Protein AF-A0A843U7R7-F1 (afdb_monomer)

Radius of gyration: 22.54 Å; Cα contacts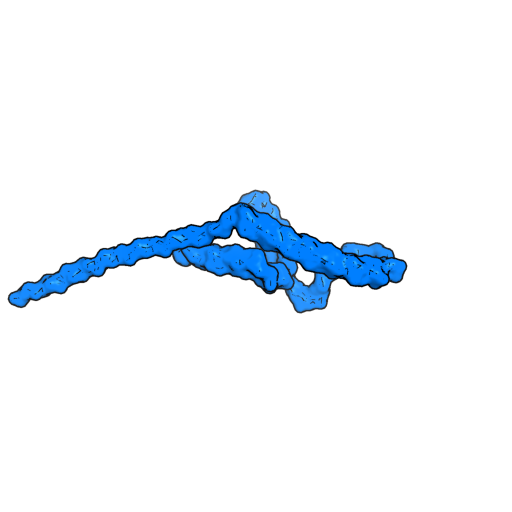 (8 Å, |Δi|>4): 40; chains: 1; bounding box: 76×36×42 Å

Organism: Colocasia esculenta (NCBI:txid4460)

pLDDT: mean 71.45, std 15.43, range [40.44, 92.19]

InterPro domains:
  IPR003676 Small auxin-up RNA [PF02519] (23-96)
  IPR003676 Small auxin-up RNA [PTHR31175] (19-96)

Foldseek 3Di:
DDDDPPDDDDDDQPDQDDDDPVNLVVLVVVVVVVVVVVVVVVVVVCVPDDDDDPPPPPDFAWDWDQDPVRDIDTGTPVCCVRPNNVVVVVSVVSVVD

Sequence (97 aa):
MSCHASLLSPSAPPSPVLISSGRLAQMVRKWQRAVAEKKRIDAALVLDSEVRGAAAPAGKGHFVVYSGDGQHFEVPLSYLESDIFTELLRMSEEVFD

Structure (mmCIF, N/CA/C/O backbone):
data_AF-A0A843U7R7-F1
#
_entry.id   AF-A0A843U7R7-F1
#
loop_
_atom_site.group_PDB
_atom_site.id
_atom_site.type_symbol
_atom_site.label_atom_id
_atom_site.label_alt_id
_atom_site.label_comp_id
_atom_site.label_asym_id
_atom_site.label_entity_id
_atom_site.label_seq_id
_atom_site.pdbx_PDB_ins_code
_atom_site.Cartn_x
_atom_site.Cartn_y
_atom_site.Cartn_z
_atom_site.occupancy
_atom_site.B_iso_or_equiv
_atom_site.auth_seq_id
_atom_site.auth_comp_id
_atom_site.auth_asym_id
_atom_site.auth_atom_id
_atom_site.pdbx_PDB_model_num
ATOM 1 N N . MET A 1 1 ? -53.948 14.981 24.196 1.00 47.00 1 MET A N 1
ATOM 2 C CA . MET A 1 1 ? -53.128 14.163 23.280 1.00 47.00 1 MET A CA 1
ATOM 3 C C . MET A 1 1 ? -51.711 14.698 23.365 1.00 47.00 1 MET A C 1
ATOM 5 O O . MET A 1 1 ? -51.444 15.739 22.789 1.00 47.00 1 MET A O 1
ATOM 9 N N . SER A 1 2 ? -50.870 14.103 24.215 1.00 46.53 2 SER A N 1
ATOM 10 C CA . SER A 1 2 ? -49.503 14.585 24.446 1.00 46.53 2 SER A CA 1
ATOM 11 C C . SER A 1 2 ? -48.545 13.689 23.674 1.00 46.53 2 SER A C 1
ATOM 13 O O . SER A 1 2 ? -48.427 12.503 23.977 1.00 46.53 2 SER A O 1
ATOM 15 N N . CYS A 1 3 ? -47.937 14.237 22.627 1.00 47.41 3 CYS A N 1
ATOM 16 C CA . CYS A 1 3 ? -46.976 13.534 21.792 1.00 47.41 3 CYS A CA 1
ATOM 17 C C . CYS A 1 3 ? -45.608 13.630 22.473 1.00 47.41 3 CYS A C 1
ATOM 19 O O . CYS A 1 3 ? -44.978 14.686 22.460 1.00 47.41 3 CYS A O 1
ATOM 21 N N . HIS A 1 4 ? -45.162 12.542 23.099 1.00 47.25 4 HIS A N 1
ATOM 22 C CA . HIS A 1 4 ? -43.800 12.435 23.612 1.00 47.25 4 HIS A CA 1
ATOM 23 C C . HIS A 1 4 ? -42.841 12.304 22.422 1.00 47.25 4 HIS A C 1
ATOM 25 O O . HIS A 1 4 ? -42.730 11.242 21.813 1.00 47.25 4 HIS A O 1
ATOM 31 N N . ALA A 1 5 ? -42.167 13.397 22.071 1.00 57.88 5 ALA A N 1
ATOM 32 C CA . ALA A 1 5 ? -41.024 13.361 21.171 1.00 57.88 5 ALA A CA 1
ATOM 33 C C . ALA A 1 5 ? -39.806 12.887 21.974 1.00 57.88 5 ALA A C 1
ATOM 35 O O . ALA A 1 5 ? -39.153 13.669 22.663 1.00 57.88 5 ALA A O 1
ATOM 36 N N . SER A 1 6 ? -39.531 11.584 21.932 1.00 61.47 6 SER A N 1
ATOM 37 C CA . SER A 1 6 ? -38.274 11.040 22.442 1.00 61.47 6 SER A CA 1
ATOM 38 C C . SER A 1 6 ? -37.141 11.515 21.537 1.00 61.47 6 SER A C 1
ATOM 40 O O . SER A 1 6 ? -37.024 11.084 20.392 1.00 61.47 6 SER A O 1
ATOM 42 N N . LEU A 1 7 ? -36.321 12.428 22.052 1.00 61.34 7 LEU A N 1
ATOM 43 C CA . LEU A 1 7 ? -35.066 12.831 21.431 1.00 61.34 7 LEU A CA 1
ATOM 44 C C . LEU A 1 7 ? -34.118 11.623 21.462 1.00 61.34 7 LEU A C 1
ATOM 46 O O . LEU A 1 7 ? -33.580 11.290 22.517 1.00 61.34 7 LEU A O 1
ATOM 50 N N . LEU A 1 8 ? -33.923 10.947 20.325 1.00 58.75 8 LEU A N 1
ATOM 51 C CA . LEU A 1 8 ? -32.765 10.069 20.163 1.00 58.75 8 LEU A CA 1
ATOM 52 C C . LEU A 1 8 ? -31.523 10.964 20.195 1.00 58.75 8 LEU A C 1
ATOM 54 O O . LEU A 1 8 ? -31.322 11.787 19.303 1.00 58.75 8 LEU A O 1
ATOM 58 N N . SER A 1 9 ? -30.701 10.833 21.234 1.00 66.25 9 SER A N 1
ATOM 59 C CA . SER A 1 9 ? -29.362 11.415 21.218 1.00 66.25 9 SER A CA 1
ATOM 60 C C . SER A 1 9 ? -28.557 10.799 20.063 1.00 66.25 9 SER A C 1
ATOM 62 O O . SER A 1 9 ? -28.654 9.586 19.855 1.00 66.25 9 SER A O 1
ATOM 64 N N . PRO A 1 10 ? -27.757 11.588 19.322 1.00 66.19 10 PRO A N 1
ATOM 65 C CA . PRO A 1 10 ? -26.862 11.031 18.319 1.00 66.19 10 PRO A CA 1
ATOM 66 C C . PRO A 1 10 ? -25.865 10.097 19.010 1.00 66.19 10 PRO A C 1
ATOM 68 O O . PRO A 1 10 ? -25.229 10.482 19.995 1.00 66.19 10 PRO A O 1
ATOM 71 N N . SER A 1 11 ? -25.747 8.862 18.517 1.00 70.38 11 SER A N 1
ATOM 72 C CA . SER A 1 11 ? -24.697 7.943 18.953 1.00 70.38 11 SER A CA 1
ATOM 73 C C . SER A 1 11 ? -23.341 8.579 18.663 1.00 70.38 11 SER A C 1
ATOM 75 O O . SER A 1 11 ? -23.126 9.081 17.559 1.00 70.38 11 SER A O 1
ATOM 77 N N . ALA A 1 12 ? -22.445 8.577 19.651 1.00 71.62 12 ALA A N 1
ATOM 78 C CA . ALA A 1 12 ? -21.096 9.110 19.499 1.00 71.62 12 ALA A CA 1
ATOM 79 C C . ALA A 1 12 ? -20.408 8.497 18.261 1.00 71.62 12 ALA A C 1
ATOM 81 O O . ALA A 1 12 ? -20.564 7.292 18.036 1.00 71.62 12 ALA A O 1
ATOM 82 N N . PRO A 1 13 ? -19.672 9.294 17.462 1.00 68.38 13 PRO A N 1
ATOM 83 C CA . PRO A 1 13 ? -18.961 8.767 16.306 1.00 68.38 13 PRO A CA 1
ATOM 84 C C . PRO A 1 13 ? -17.952 7.699 16.757 1.00 68.38 13 PRO A C 1
ATOM 86 O O . PRO A 1 13 ? -17.354 7.845 17.832 1.00 68.38 13 PRO A O 1
ATOM 89 N N . PRO A 1 14 ? -17.765 6.623 15.972 1.00 67.75 14 PRO A N 1
ATOM 90 C CA . PRO A 1 14 ? -16.744 5.629 16.263 1.00 67.75 14 PRO A CA 1
ATOM 91 C C . PRO A 1 14 ? -15.380 6.321 16.357 1.00 67.75 14 PRO A C 1
ATOM 93 O O . PRO A 1 14 ? -15.038 7.184 15.551 1.00 67.75 14 PRO A O 1
ATOM 96 N N . SER A 1 15 ? -14.605 5.985 17.387 1.00 68.75 15 SER A N 1
ATOM 97 C CA . SER A 1 15 ? -13.251 6.514 17.534 1.00 68.75 15 SER A CA 1
ATOM 98 C C . SER A 1 15 ? -12.400 6.060 16.343 1.00 68.75 15 SER A C 1
ATOM 100 O O . SER A 1 15 ? -12.382 4.852 16.092 1.00 68.75 15 SER A O 1
ATOM 102 N N . PRO A 1 16 ? -11.659 6.955 15.663 1.00 66.44 16 PRO A N 1
ATOM 103 C CA . PRO A 1 16 ? 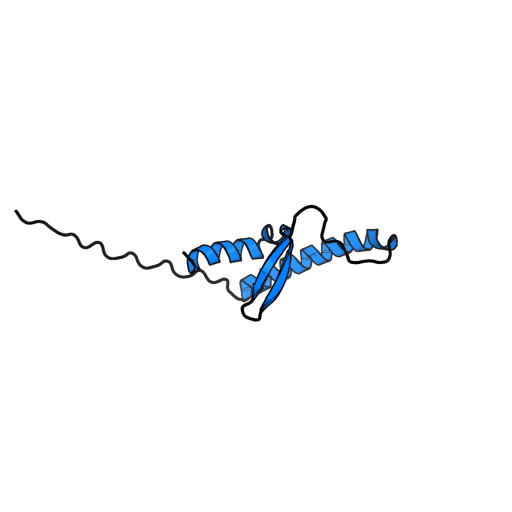-10.814 6.563 14.545 1.00 66.44 16 PRO A CA 1
ATOM 104 C C . PRO A 1 16 ? -9.774 5.557 15.036 1.00 66.44 16 PRO A C 1
ATOM 106 O O . PRO A 1 16 ? -8.939 5.861 15.897 1.00 66.44 16 PRO A O 1
ATOM 109 N N . VAL A 1 17 ? -9.845 4.335 14.514 1.00 66.62 17 VAL A N 1
ATOM 110 C CA . VAL A 1 17 ? -8.858 3.303 14.807 1.00 66.62 17 VAL A CA 1
ATOM 111 C C . VAL A 1 17 ? -7.603 3.693 14.040 1.00 66.62 17 VAL A C 1
ATOM 113 O O . VAL A 1 17 ? -7.557 3.585 12.826 1.00 66.62 17 VAL A O 1
ATOM 116 N N . LEU A 1 18 ? -6.588 4.205 14.736 1.00 73.38 18 LEU A N 1
ATOM 117 C CA . LEU A 1 18 ? -5.293 4.573 14.158 1.00 73.38 18 LEU A CA 1
ATOM 118 C C . LEU A 1 18 ? -4.304 3.412 14.328 1.00 73.38 18 LEU A C 1
ATOM 120 O O . LEU A 1 18 ? -4.070 2.937 15.442 1.00 73.38 18 LEU A O 1
ATOM 124 N N . ILE A 1 19 ? -3.663 2.969 13.240 1.00 75.81 19 ILE A N 1
ATOM 125 C CA . ILE A 1 19 ? -2.521 2.056 13.340 1.00 75.81 19 ILE A CA 1
ATOM 126 C C . ILE A 1 19 ? -1.421 2.818 14.068 1.00 75.81 19 ILE A C 1
ATOM 128 O O . ILE A 1 19 ? -0.938 3.850 13.603 1.00 75.81 19 ILE A O 1
ATOM 132 N N . SER A 1 20 ? -0.978 2.282 15.202 1.00 83.25 20 SER A N 1
ATOM 133 C CA . SER A 1 20 ? 0.192 2.826 15.875 1.00 83.25 20 SER A CA 1
ATOM 134 C C . SER A 1 20 ? 1.440 2.643 15.006 1.00 83.25 20 SER A C 1
ATOM 136 O O . SER A 1 20 ? 1.628 1.607 14.362 1.00 83.25 20 SER A O 1
ATOM 138 N N . SER A 1 21 ? 2.349 3.619 15.044 1.00 82.94 21 SER A N 1
ATOM 139 C CA . SER A 1 21 ? 3.638 3.545 14.337 1.00 82.94 21 SER A CA 1
ATOM 140 C C . SER A 1 21 ? 4.407 2.248 14.653 1.00 82.94 21 SER A C 1
ATOM 142 O O . SER A 1 21 ? 5.000 1.629 13.769 1.00 82.94 21 SER A O 1
ATOM 144 N N . GLY A 1 22 ? 4.306 1.749 15.892 1.00 88.94 22 GLY A N 1
ATOM 145 C CA . GLY A 1 22 ? 4.900 0.471 16.297 1.00 88.94 22 GLY A CA 1
ATOM 146 C C . GLY A 1 22 ? 4.305 -0.748 15.580 1.00 88.94 22 GLY A C 1
ATOM 147 O O . GLY A 1 22 ? 5.056 -1.635 15.160 1.00 88.94 22 GLY A O 1
ATOM 148 N N . ARG A 1 23 ? 2.977 -0.783 15.394 1.00 87.00 23 ARG A N 1
ATOM 149 C CA . ARG A 1 23 ? 2.289 -1.857 14.660 1.00 87.00 23 ARG A CA 1
ATOM 150 C C . ARG A 1 23 ? 2.629 -1.802 13.170 1.00 87.00 23 ARG A C 1
ATOM 152 O O . ARG A 1 23 ? 3.001 -2.832 12.609 1.00 87.00 23 ARG A O 1
ATOM 159 N N . LEU A 1 24 ? 2.633 -0.612 12.565 1.00 83.69 24 LEU A N 1
ATOM 160 C CA . LEU A 1 24 ? 3.071 -0.419 11.177 1.00 83.69 24 LEU A CA 1
ATOM 161 C C . LEU A 1 24 ? 4.513 -0.914 10.975 1.00 83.69 24 LEU A C 1
ATOM 163 O O . LEU A 1 24 ? 4.779 -1.730 10.094 1.00 83.69 24 LEU A O 1
A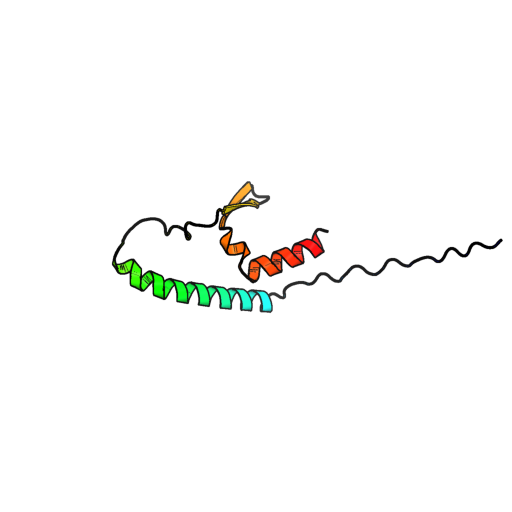TOM 167 N N . ALA A 1 25 ? 5.441 -0.501 11.842 1.00 87.00 25 ALA A N 1
ATOM 168 C CA . ALA A 1 25 ? 6.839 -0.922 11.778 1.00 87.00 25 ALA A CA 1
ATOM 169 C C . ALA A 1 25 ? 7.007 -2.442 11.944 1.00 87.00 25 ALA A C 1
ATOM 171 O O . ALA A 1 25 ? 7.934 -3.041 11.395 1.00 87.00 25 ALA A O 1
ATOM 172 N N . GLN A 1 26 ? 6.138 -3.103 12.712 1.00 91.62 26 GLN A N 1
ATOM 173 C CA . GLN A 1 26 ? 6.136 -4.561 12.813 1.00 91.62 26 GLN A CA 1
ATOM 174 C C . GLN A 1 26 ? 5.678 -5.219 11.505 1.00 91.62 26 GLN A C 1
ATOM 176 O O . GLN A 1 26 ? 6.309 -6.177 11.057 1.00 91.62 26 GLN A O 1
ATOM 181 N N . MET A 1 27 ? 4.616 -4.703 10.888 1.00 88.62 27 MET A N 1
ATOM 182 C CA . MET A 1 27 ? 4.091 -5.218 9.624 1.00 88.62 27 MET A CA 1
ATOM 183 C C . MET A 1 27 ? 5.098 -5.021 8.483 1.00 88.62 27 MET A C 1
ATOM 185 O O . MET A 1 27 ? 5.398 -5.977 7.768 1.00 88.62 27 MET A O 1
ATOM 189 N N . VAL A 1 28 ? 5.730 -3.844 8.392 1.00 84.06 28 VAL A N 1
ATOM 190 C CA . VAL A 1 28 ? 6.813 -3.569 7.429 1.00 84.06 28 VAL A CA 1
ATOM 191 C C . VAL A 1 28 ? 7.975 -4.544 7.617 1.00 84.06 28 VAL A C 1
ATOM 193 O O . VAL A 1 28 ? 8.451 -5.121 6.643 1.00 84.06 28 VAL A O 1
ATOM 196 N N . ARG A 1 29 ? 8.398 -4.811 8.860 1.00 88.62 29 ARG A N 1
ATOM 197 C CA . ARG A 1 29 ? 9.466 -5.789 9.135 1.00 88.62 29 ARG A CA 1
ATOM 198 C C . ARG A 1 29 ? 9.097 -7.210 8.702 1.00 88.62 29 ARG A C 1
ATOM 200 O O . ARG A 1 29 ? 9.965 -7.932 8.216 1.00 88.62 29 ARG A O 1
ATOM 207 N N . LYS A 1 30 ? 7.837 -7.627 8.869 1.00 87.31 30 LYS A N 1
ATOM 208 C CA . LYS A 1 30 ? 7.353 -8.932 8.380 1.00 87.31 30 LYS A CA 1
ATOM 209 C C . LYS A 1 30 ? 7.381 -8.994 6.852 1.00 87.31 30 LYS A C 1
ATOM 211 O O . LYS A 1 30 ? 7.918 -9.951 6.300 1.00 87.31 30 LYS A O 1
ATOM 216 N N . TRP A 1 31 ? 6.894 -7.949 6.186 1.00 83.75 31 TRP A N 1
ATOM 217 C CA . TRP A 1 31 ? 6.924 -7.840 4.729 1.00 83.75 31 TRP A CA 1
ATOM 218 C C . TRP A 1 31 ? 8.357 -7.854 4.176 1.00 83.75 31 TRP A C 1
ATOM 220 O O . TRP A 1 31 ? 8.660 -8.621 3.267 1.00 83.75 31 TRP A O 1
ATOM 230 N N . GLN A 1 32 ? 9.277 -7.100 4.787 1.00 83.06 32 GLN A N 1
ATOM 231 C CA . GLN A 1 32 ? 10.693 -7.097 4.407 1.00 83.06 32 GLN A CA 1
ATOM 232 C C . GLN A 1 32 ? 11.326 -8.492 4.494 1.00 83.06 32 GLN A C 1
ATOM 234 O O . GLN A 1 32 ? 12.094 -8.864 3.609 1.00 83.06 32 GLN A O 1
ATOM 239 N N . ARG A 1 33 ? 10.995 -9.282 5.526 1.00 82.31 33 ARG A N 1
ATOM 240 C CA . ARG A 1 33 ? 11.475 -10.668 5.658 1.00 82.31 33 ARG A CA 1
ATOM 241 C C . ARG A 1 33 ? 10.910 -11.574 4.565 1.00 82.31 33 ARG A C 1
ATOM 243 O O . ARG A 1 33 ? 11.686 -12.290 3.946 1.00 82.31 33 ARG A O 1
ATOM 250 N N . ALA A 1 34 ? 9.609 -11.486 4.285 1.00 77.12 34 ALA A N 1
ATOM 251 C CA . ALA A 1 34 ? 8.964 -12.270 3.229 1.00 77.12 34 ALA A CA 1
ATOM 252 C C . ALA A 1 34 ? 9.543 -11.958 1.833 1.00 77.12 34 ALA A C 1
ATOM 254 O O . ALA A 1 34 ? 9.796 -12.863 1.040 1.00 77.12 34 ALA A O 1
ATOM 255 N N . VAL A 1 35 ? 9.831 -10.683 1.546 1.00 74.56 35 VAL A N 1
ATOM 256 C CA . VAL A 1 35 ? 10.487 -10.267 0.294 1.00 74.56 35 VAL A CA 1
ATOM 257 C C . VAL A 1 35 ? 11.949 -10.715 0.245 1.00 74.56 35 VAL A C 1
ATOM 259 O O . VAL A 1 35 ? 12.415 -11.146 -0.808 1.00 74.56 35 VAL A O 1
ATOM 262 N N . ALA A 1 36 ? 12.688 -10.629 1.356 1.00 74.88 36 ALA A N 1
ATOM 263 C CA . ALA A 1 36 ? 14.073 -11.093 1.418 1.00 74.88 36 ALA A CA 1
ATOM 264 C C . ALA A 1 36 ? 14.178 -12.611 1.207 1.00 74.88 36 ALA A C 1
ATOM 266 O O . ALA A 1 36 ? 15.075 -13.067 0.504 1.00 74.88 36 ALA A O 1
ATOM 267 N N . GLU A 1 37 ? 13.253 -13.389 1.768 1.00 62.94 37 GLU A N 1
ATOM 268 C CA . GLU A 1 37 ? 13.171 -14.838 1.572 1.00 62.94 37 GLU A CA 1
ATOM 269 C C . GLU A 1 37 ? 12.828 -15.197 0.122 1.00 62.94 37 GLU A C 1
ATOM 271 O O . GLU A 1 37 ? 13.529 -16.004 -0.489 1.00 62.94 37 GLU A O 1
ATOM 276 N N . LYS A 1 38 ? 11.853 -14.506 -0.481 1.00 63.19 38 LYS A N 1
ATOM 277 C CA . LYS A 1 38 ? 11.531 -14.655 -1.906 1.00 63.19 38 LYS A CA 1
ATOM 278 C C . LYS A 1 38 ? 12.721 -14.306 -2.810 1.00 63.19 38 LYS A C 1
ATOM 280 O O . LYS A 1 38 ? 13.043 -15.065 -3.719 1.00 63.19 38 LYS A O 1
ATOM 285 N N . LYS A 1 39 ? 13.459 -13.234 -2.492 1.00 58.72 39 LYS A N 1
ATOM 286 C CA . LYS A 1 39 ? 14.693 -12.861 -3.202 1.00 58.72 39 LYS A CA 1
ATOM 287 C C . LYS A 1 39 ? 15.797 -13.913 -3.106 1.00 58.72 39 LYS A C 1
ATOM 289 O O . LYS A 1 39 ? 16.609 -13.966 -4.017 1.00 58.72 39 LYS A O 1
ATOM 294 N N . ARG A 1 40 ? 15.870 -14.735 -2.050 1.00 56.09 40 ARG A N 1
ATOM 295 C CA . ARG A 1 40 ? 16.866 -15.827 -1.970 1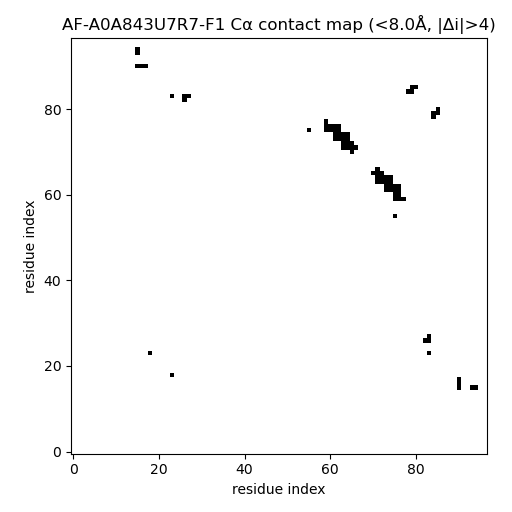.00 56.09 40 ARG A CA 1
ATOM 296 C C . ARG A 1 40 ? 16.543 -16.963 -2.937 1.00 56.09 40 ARG A C 1
ATOM 298 O O . ARG A 1 40 ? 17.466 -17.555 -3.482 1.00 56.09 40 ARG A O 1
ATOM 305 N N . ILE A 1 41 ? 15.259 -17.234 -3.160 1.00 54.62 41 ILE A N 1
ATOM 306 C CA . ILE A 1 41 ? 14.797 -18.234 -4.129 1.00 54.62 41 ILE A CA 1
ATOM 307 C C . ILE A 1 41 ? 15.005 -17.708 -5.554 1.00 54.62 41 ILE A C 1
ATOM 309 O O . ILE A 1 41 ? 15.596 -18.401 -6.376 1.00 54.62 41 ILE A O 1
ATOM 313 N N . ASP A 1 42 ? 14.632 -16.451 -5.816 1.00 50.97 42 ASP A N 1
ATOM 314 C CA . ASP A 1 42 ? 14.850 -15.823 -7.123 1.00 50.97 42 ASP A CA 1
ATOM 315 C C . ASP A 1 42 ? 16.351 -15.649 -7.421 1.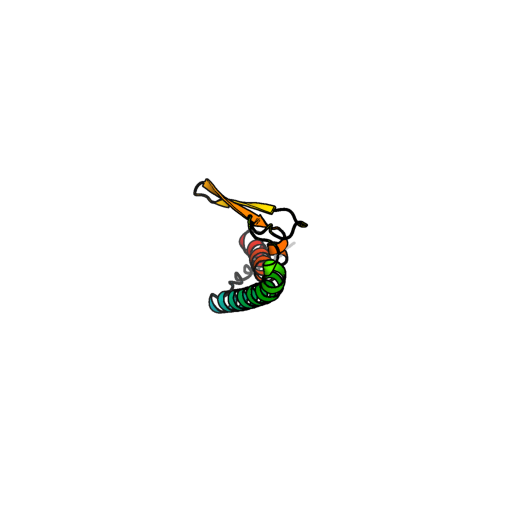00 50.97 42 ASP A C 1
ATOM 317 O O . ASP A 1 42 ? 16.785 -15.947 -8.524 1.00 50.97 42 ASP A O 1
ATOM 321 N N . ALA A 1 43 ? 17.192 -15.269 -6.449 1.00 50.19 43 ALA A N 1
ATOM 322 C CA . ALA A 1 43 ? 18.646 -15.161 -6.638 1.00 50.19 43 ALA A CA 1
ATOM 323 C C . ALA A 1 43 ? 19.321 -16.505 -6.965 1.00 50.19 43 ALA A C 1
ATOM 325 O O . ALA A 1 43 ? 20.319 -16.519 -7.682 1.00 50.19 43 ALA A O 1
ATOM 326 N N . ALA A 1 44 ? 18.779 -17.625 -6.474 1.00 50.22 44 ALA A N 1
ATOM 327 C CA . ALA A 1 44 ? 19.249 -18.959 -6.844 1.00 50.22 44 ALA A CA 1
ATOM 328 C C . ALA A 1 44 ? 18.872 -19.338 -8.291 1.00 50.22 44 ALA A C 1
ATOM 330 O O . ALA A 1 44 ? 19.579 -20.131 -8.906 1.00 50.22 44 ALA A O 1
ATOM 331 N N . LEU A 1 45 ? 17.804 -18.750 -8.845 1.00 51.16 45 LEU A N 1
ATOM 332 C CA . LEU A 1 45 ? 17.388 -18.907 -10.246 1.00 51.16 45 LEU A CA 1
ATOM 333 C C . LEU A 1 45 ? 18.030 -17.858 -11.185 1.00 51.16 45 LEU A C 1
ATOM 335 O O . LEU A 1 45 ? 18.178 -18.108 -12.375 1.00 51.16 45 LEU A O 1
ATOM 339 N N . VAL A 1 46 ? 18.430 -16.690 -10.663 1.00 46.31 46 VAL A N 1
ATOM 340 C CA . VAL A 1 46 ? 18.932 -15.522 -11.424 1.00 46.31 46 VAL A CA 1
ATOM 341 C C . VAL A 1 46 ? 20.412 -15.617 -11.816 1.00 46.31 46 VAL A C 1
ATOM 343 O O . VAL A 1 46 ? 20.855 -14.832 -12.650 1.00 46.31 46 VAL A O 1
ATOM 346 N N . LEU A 1 47 ? 21.176 -16.605 -11.331 1.00 51.62 47 LEU A N 1
ATOM 347 C CA . LEU A 1 47 ? 22.517 -16.866 -11.886 1.00 51.62 47 LEU A CA 1
ATOM 348 C C . LEU A 1 47 ? 22.497 -17.240 -13.388 1.00 51.62 47 LEU A C 1
ATOM 350 O O . LEU A 1 47 ? 23.565 -17.288 -13.988 1.00 51.62 47 LEU A O 1
ATOM 354 N N . ASP A 1 48 ? 21.324 -17.478 -13.993 1.00 45.56 48 ASP A N 1
ATOM 355 C CA . ASP A 1 48 ? 21.186 -17.898 -15.397 1.00 45.56 48 ASP A CA 1
ATOM 356 C C . ASP A 1 48 ? 20.700 -16.805 -16.374 1.00 45.56 48 ASP A C 1
ATOM 358 O O . ASP A 1 48 ? 20.843 -16.962 -17.581 1.00 45.56 48 ASP A O 1
ATOM 362 N N . SER A 1 49 ? 20.155 -15.670 -15.916 1.00 42.81 49 SER A N 1
ATOM 363 C CA . SER A 1 49 ? 19.610 -14.671 -16.853 1.00 42.81 49 SER A CA 1
ATOM 364 C C . SER A 1 49 ? 19.882 -13.243 -16.402 1.00 42.81 49 SER A C 1
ATOM 366 O O . SER A 1 49 ? 19.089 -12.605 -15.708 1.00 42.81 49 SER A O 1
ATOM 368 N N . GLU A 1 50 ? 21.022 -12.731 -16.853 1.00 56.97 50 GLU A N 1
ATOM 369 C CA . GLU A 1 50 ? 21.387 -11.328 -16.756 1.00 56.97 50 GLU A CA 1
ATOM 370 C C . GLU A 1 50 ? 20.444 -10.425 -17.572 1.00 56.97 50 GLU A C 1
ATOM 372 O O . GLU A 1 50 ? 20.004 -10.757 -18.669 1.00 56.97 50 GLU A O 1
ATOM 377 N N . VAL A 1 51 ? 20.238 -9.218 -17.038 1.00 51.06 51 VAL A N 1
ATOM 378 C CA . VAL A 1 51 ? 19.721 -8.025 -17.722 1.00 51.06 51 VAL A CA 1
ATOM 379 C C . VAL A 1 51 ? 18.240 -8.059 -18.114 1.00 51.06 51 VAL A C 1
ATOM 381 O O . VAL A 1 51 ? 17.847 -8.568 -19.157 1.00 51.06 51 VAL A O 1
ATOM 384 N N . ARG A 1 52 ? 17.447 -7.320 -17.320 1.00 40.44 52 ARG A N 1
ATOM 385 C CA . ARG A 1 52 ? 16.552 -6.215 -17.742 1.00 40.44 52 ARG A CA 1
ATOM 386 C C . ARG A 1 52 ? 15.303 -6.209 -16.866 1.00 40.44 52 ARG A C 1
ATOM 388 O O . ARG A 1 52 ? 14.503 -7.124 -16.949 1.00 40.44 52 ARG A O 1
ATOM 395 N N . GLY A 1 53 ? 15.1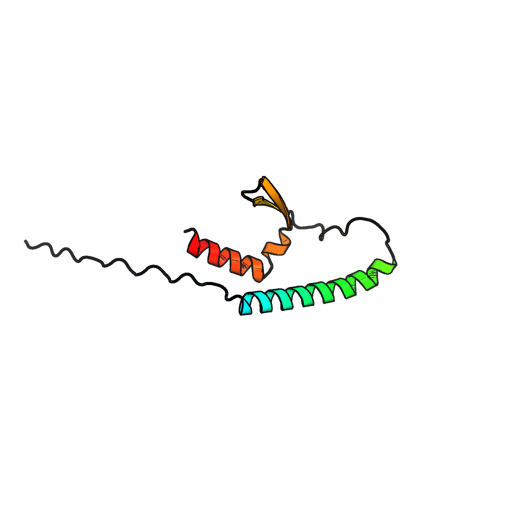81 -5.161 -16.041 1.00 46.09 53 GLY A N 1
ATOM 396 C CA . GLY A 1 53 ? 13.979 -4.760 -15.301 1.00 46.09 53 GLY A CA 1
ATOM 397 C C . GLY A 1 53 ? 13.162 -5.921 -14.760 1.00 46.09 53 GLY A C 1
ATOM 398 O O . GLY A 1 53 ? 12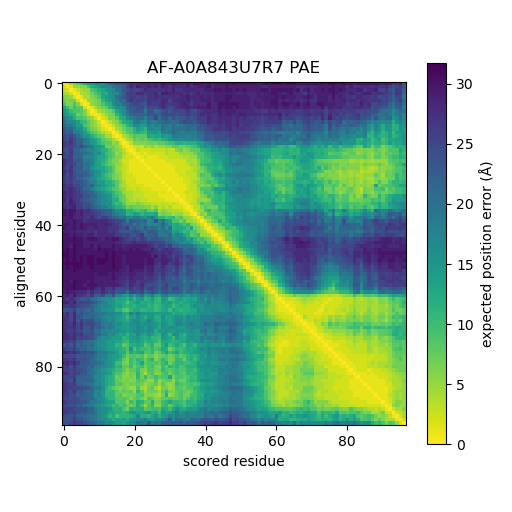.285 -6.391 -15.470 1.00 46.09 53 GLY A O 1
ATOM 399 N N . ALA A 1 54 ? 13.445 -6.355 -13.526 1.00 44.50 54 ALA A N 1
ATOM 400 C CA . ALA A 1 54 ? 12.686 -7.396 -12.840 1.00 44.50 54 ALA A CA 1
ATOM 401 C C . ALA A 1 54 ? 11.187 -7.128 -13.014 1.00 44.50 54 ALA A C 1
ATOM 403 O O . ALA A 1 54 ? 10.621 -6.258 -12.349 1.00 44.50 54 ALA A O 1
ATOM 404 N N . ALA A 1 55 ? 10.585 -7.831 -13.973 1.00 48.88 55 ALA A N 1
ATOM 405 C CA . ALA A 1 55 ? 9.173 -7.762 -14.240 1.00 48.88 55 ALA A CA 1
ATOM 406 C C . ALA A 1 55 ? 8.510 -8.173 -12.932 1.00 48.88 55 ALA A C 1
ATOM 408 O O . ALA A 1 55 ? 8.669 -9.309 -12.473 1.00 48.88 55 ALA A O 1
ATOM 409 N N . ALA A 1 56 ? 7.823 -7.221 -12.294 1.00 56.34 56 ALA A N 1
ATOM 410 C CA . ALA A 1 56 ? 6.872 -7.547 -11.249 1.00 56.34 56 ALA A CA 1
ATOM 411 C C . ALA A 1 56 ? 5.998 -8.688 -11.795 1.00 56.34 56 ALA A C 1
ATOM 413 O O . ALA A 1 56 ? 5.648 -8.643 -12.978 1.00 56.34 56 ALA A O 1
ATOM 414 N N . PRO A 1 57 ? 5.733 -9.736 -10.995 1.00 53.53 57 PRO A N 1
ATOM 415 C CA . PRO A 1 57 ? 5.187 -10.995 -11.485 1.00 53.53 57 PRO A CA 1
ATOM 416 C C . PRO A 1 57 ? 4.004 -10.730 -12.414 1.00 53.53 57 PRO A C 1
ATOM 418 O O . PRO A 1 57 ? 2.971 -10.210 -11.989 1.00 53.53 57 PRO A O 1
ATOM 421 N N . ALA A 1 58 ? 4.206 -11.037 -13.697 1.00 55.53 58 ALA A N 1
ATOM 422 C CA . ALA A 1 58 ? 3.216 -10.871 -14.744 1.00 55.53 58 ALA A CA 1
ATOM 423 C C . ALA A 1 58 ? 1.975 -11.689 -14.362 1.00 55.53 58 ALA A C 1
ATOM 425 O O . ALA A 1 58 ? 2.016 -12.917 -14.354 1.00 55.53 58 ALA A O 1
ATOM 426 N N . GLY A 1 59 ? 0.886 -11.016 -13.982 1.00 56.19 59 GLY A N 1
ATOM 427 C CA . GLY A 1 59 ? -0.372 -11.699 -13.663 1.00 56.19 59 GLY A CA 1
ATOM 428 C C . GLY A 1 59 ? -1.460 -10.848 -13.008 1.00 56.19 59 GLY A C 1
ATOM 429 O O . GLY A 1 59 ? -2.637 -11.158 -13.161 1.00 56.19 59 GLY A O 1
ATOM 430 N N . LYS A 1 60 ? -1.114 -9.756 -12.321 1.00 65.44 60 LYS A N 1
ATOM 431 C CA . LYS A 1 60 ? -2.085 -8.792 -11.777 1.00 65.44 60 LYS A CA 1
ATOM 432 C C . LYS A 1 60 ? -1.700 -7.404 -12.293 1.00 65.44 60 LYS A C 1
ATOM 434 O O . LYS A 1 60 ? -0.523 -7.070 -12.259 1.00 65.44 60 LYS A O 1
ATOM 439 N N . GLY A 1 61 ? -2.654 -6.641 -12.825 1.00 81.31 61 GLY A N 1
ATOM 440 C CA . GLY A 1 61 ? -2.418 -5.287 -13.347 1.00 81.31 61 GLY A CA 1
ATOM 441 C C . GLY A 1 61 ? -1.890 -4.303 -12.293 1.00 81.31 61 GLY A C 1
ATOM 442 O O . GLY A 1 61 ? -1.560 -4.685 -11.172 1.00 81.31 61 GLY A O 1
ATOM 443 N N . HIS A 1 62 ? -1.841 -3.022 -12.640 1.00 86.44 62 HIS A N 1
ATOM 444 C CA . HIS A 1 62 ? -1.376 -1.955 -11.753 1.00 86.44 62 HIS A CA 1
ATOM 445 C C . HIS A 1 62 ? -2.471 -0.901 -11.561 1.00 86.44 62 HIS A C 1
ATOM 447 O O . HIS A 1 62 ? -3.343 -0.750 -12.419 1.00 86.44 62 HIS A O 1
ATOM 453 N N . PHE A 1 63 ? -2.427 -0.176 -10.444 1.00 84.81 63 PHE A N 1
ATOM 454 C CA . PHE A 1 63 ? -3.213 1.037 -10.229 1.00 84.81 63 PHE A CA 1
ATOM 455 C C . PHE A 1 63 ? -2.293 2.254 -10.131 1.00 84.81 63 PHE A C 1
ATOM 457 O O . PHE A 1 63 ? -1.122 2.133 -9.772 1.00 84.81 63 PHE A O 1
ATOM 464 N N . VAL A 1 64 ? -2.827 3.428 -10.463 1.00 87.62 64 VAL A N 1
ATOM 465 C CA . VAL A 1 64 ? -2.080 4.688 -10.458 1.00 87.62 64 VAL A CA 1
ATOM 466 C C . VAL A 1 64 ? -2.579 5.555 -9.309 1.00 87.62 64 VAL A C 1
ATOM 468 O O . VAL A 1 64 ? -3.764 5.874 -9.236 1.00 87.62 64 VAL A O 1
ATOM 471 N N . VAL A 1 65 ? -1.672 5.936 -8.411 1.00 88.38 65 VAL A N 1
ATOM 472 C CA . VAL A 1 65 ? -1.941 6.881 -7.321 1.00 88.38 65 VAL A CA 1
ATOM 473 C C . VAL A 1 65 ? -1.524 8.270 -7.770 1.00 88.38 65 VAL A C 1
ATOM 475 O O . VAL A 1 65 ? -0.361 8.469 -8.112 1.00 88.38 65 VAL A O 1
ATOM 478 N N . TYR A 1 66 ? -2.449 9.226 -7.733 1.00 90.12 66 TYR A N 1
ATOM 479 C CA . TYR A 1 66 ? -2.178 10.630 -8.035 1.00 90.12 66 TYR A CA 1
ATOM 480 C C . TYR A 1 66 ? -1.943 11.404 -6.737 1.00 90.12 66 TYR A C 1
ATOM 482 O O . TYR A 1 66 ? -2.810 11.426 -5.864 1.00 90.12 66 TYR A O 1
ATOM 490 N N . SER A 1 67 ? -0.774 12.034 -6.607 1.00 89.19 67 SER A N 1
ATOM 491 C CA . SER A 1 67 ? -0.485 12.960 -5.506 1.00 89.19 67 SER A CA 1
ATOM 492 C C . SER A 1 67 ? -0.911 14.382 -5.871 1.00 89.19 67 SER A C 1
ATOM 494 O O . SER A 1 67 ? -0.880 14.767 -7.043 1.00 89.19 67 SER A O 1
ATOM 496 N N . GLY A 1 68 ? -1.231 15.194 -4.858 1.00 88.56 68 GLY A N 1
ATOM 497 C CA . GLY A 1 68 ? -1.498 16.628 -5.024 1.00 88.56 68 GLY A CA 1
ATOM 498 C C . GLY A 1 68 ? -0.325 17.396 -5.646 1.00 88.56 68 GLY A C 1
ATOM 499 O O . GLY A 1 68 ? -0.533 18.422 -6.284 1.00 88.56 68 GLY A O 1
ATOM 500 N N . ASP A 1 69 ? 0.888 16.847 -5.551 1.00 92.19 69 ASP A N 1
ATOM 501 C CA . ASP A 1 69 ? 2.105 17.390 -6.166 1.00 92.19 69 ASP A CA 1
ATOM 502 C C . ASP A 1 69 ? 2.219 17.092 -7.677 1.00 92.19 69 ASP A C 1
ATOM 504 O O . ASP A 1 69 ? 3.264 17.322 -8.286 1.00 92.19 69 ASP A O 1
ATOM 508 N N . GLY A 1 70 ? 1.187 16.504 -8.294 1.00 90.12 70 GLY A N 1
ATOM 509 C CA . GLY A 1 70 ? 1.181 16.117 -9.711 1.00 90.12 70 GLY A CA 1
ATOM 510 C C . GLY A 1 70 ? 2.048 14.895 -10.038 1.00 90.12 70 GLY A C 1
ATOM 511 O O . GLY A 1 70 ? 2.160 14.504 -11.198 1.00 90.12 70 GLY A O 1
ATOM 512 N N . GLN A 1 71 ? 2.657 14.277 -9.026 1.00 92.00 71 GLN A N 1
ATOM 513 C CA . GLN A 1 71 ? 3.369 13.007 -9.150 1.00 92.00 71 GLN A CA 1
ATOM 514 C C . GLN A 1 71 ? 2.364 11.854 -9.244 1.00 92.00 71 GLN A C 1
ATOM 516 O O . GLN A 1 71 ? 1.330 11.871 -8.571 1.00 92.00 71 GLN A O 1
ATOM 521 N N . HIS A 1 72 ? 2.694 10.833 -10.036 1.00 89.38 72 HIS A N 1
ATOM 522 C CA . HIS A 1 72 ? 1.960 9.574 -10.047 1.00 89.38 72 HIS A CA 1
ATOM 523 C C . HIS A 1 72 ? 2.852 8.400 -9.651 1.00 89.38 72 HIS A C 1
ATOM 525 O O . HIS A 1 72 ? 4.033 8.358 -9.992 1.00 89.38 72 HIS A O 1
ATOM 531 N N . PHE A 1 73 ? 2.272 7.434 -8.945 1.00 85.44 73 PHE A N 1
ATOM 532 C CA . PHE A 1 73 ? 2.945 6.197 -8.565 1.00 85.44 73 PHE A CA 1
ATOM 533 C C . PHE A 1 73 ? 2.157 5.009 -9.108 1.00 85.44 73 PHE A C 1
ATOM 535 O O . PHE A 1 73 ? 0.972 4.865 -8.805 1.00 85.44 73 PHE A O 1
ATOM 542 N N . GLU A 1 74 ? 2.810 4.167 -9.911 1.00 86.06 74 GLU A N 1
ATOM 543 C CA . GLU A 1 74 ? 2.238 2.907 -10.385 1.00 86.06 74 GLU A CA 1
ATOM 544 C C . GLU A 1 74 ? 2.488 1.817 -9.338 1.00 86.06 74 GLU A C 1
ATOM 546 O O . GLU A 1 74 ? 3.631 1.505 -8.994 1.00 86.06 74 GLU A O 1
ATOM 551 N N . VAL A 1 75 ? 1.409 1.258 -8.797 1.00 83.38 75 VAL A N 1
ATOM 552 C CA . VAL A 1 75 ? 1.452 0.265 -7.724 1.00 83.38 75 VAL A CA 1
ATOM 553 C C . VAL A 1 75 ? 0.834 -1.041 -8.233 1.00 83.38 75 VAL A C 1
ATOM 555 O O . VAL A 1 75 ? -0.302 -1.033 -8.714 1.00 83.38 75 VAL A O 1
ATOM 558 N N . PRO A 1 76 ? 1.538 -2.185 -8.154 1.00 85.94 76 PRO A N 1
ATOM 559 C CA . PRO A 1 76 ? 0.978 -3.462 -8.585 1.00 85.94 76 PRO A CA 1
ATOM 560 C C . PRO A 1 76 ? -0.226 -3.868 -7.731 1.00 85.94 76 PRO A C 1
ATOM 562 O O . PRO A 1 76 ? -0.186 -3.781 -6.504 1.00 85.94 76 PRO A O 1
ATOM 565 N N . LEU A 1 77 ? -1.275 -4.405 -8.358 1.00 85.25 77 LEU A N 1
ATOM 566 C CA . LEU A 1 77 ? -2.480 -4.865 -7.653 1.00 85.25 77 LEU A CA 1
ATOM 567 C C . LEU A 1 77 ? -2.193 -5.993 -6.655 1.00 85.25 77 LEU A C 1
ATOM 569 O O . LEU A 1 77 ? -2.925 -6.150 -5.685 1.00 85.25 77 LEU A O 1
ATOM 573 N N . SER A 1 78 ? -1.106 -6.746 -6.833 1.00 81.75 78 SER A N 1
ATOM 574 C CA . SER A 1 78 ? -0.660 -7.755 -5.863 1.00 81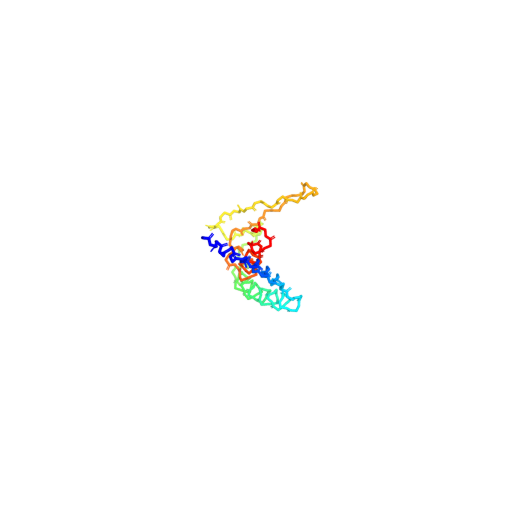.75 78 SER A CA 1
ATOM 575 C C . SER A 1 78 ? -0.345 -7.177 -4.477 1.00 81.75 78 SER A C 1
ATOM 577 O O . SER A 1 78 ? -0.338 -7.915 -3.497 1.00 81.75 78 SER A O 1
ATOM 579 N N . TYR A 1 79 ? -0.118 -5.864 -4.362 1.00 81.25 79 TYR A N 1
ATOM 580 C CA . TYR A 1 79 ? 0.097 -5.202 -3.075 1.00 81.25 79 TYR A CA 1
ATOM 581 C C . TYR A 1 79 ? -1.201 -5.032 -2.292 1.00 81.25 79 TYR A C 1
ATOM 583 O O . TYR A 1 79 ? -1.142 -4.984 -1.065 1.00 81.25 79 TYR A O 1
ATOM 591 N N . LEU A 1 80 ? -2.359 -5.000 -2.961 1.00 83.50 80 LEU A N 1
ATOM 592 C CA . LEU A 1 80 ? -3.661 -4.939 -2.291 1.00 83.50 80 LEU A CA 1
ATOM 593 C C . LEU A 1 80 ? -3.926 -6.198 -1.459 1.00 83.50 80 LEU A C 1
ATOM 595 O O . LEU A 1 80 ? -4.549 -6.116 -0.410 1.00 83.50 80 LEU A O 1
ATOM 599 N N . GLU A 1 81 ? -3.373 -7.338 -1.880 1.00 81.38 81 GLU A N 1
ATOM 600 C CA . GLU A 1 81 ? -3.432 -8.603 -1.138 1.00 81.38 81 GLU A CA 1
ATOM 601 C C . GLU A 1 81 ? -2.497 -8.616 0.090 1.00 81.38 81 GLU A C 1
ATOM 603 O O . GLU A 1 81 ? -2.491 -9.581 0.850 1.00 81.38 81 GLU A O 1
ATOM 608 N N . SER A 1 82 ? -1.687 -7.570 0.307 1.00 83.12 82 SER A N 1
ATOM 609 C CA . SER A 1 82 ? -0.847 -7.470 1.503 1.00 83.12 82 SER A CA 1
ATOM 610 C C . SER A 1 82 ? -1.648 -7.004 2.721 1.00 83.12 82 SER A C 1
ATOM 612 O O . SER A 1 82 ? -2.431 -6.054 2.639 1.00 83.12 82 SER A O 1
ATOM 614 N N . ASP A 1 83 ? -1.358 -7.598 3.884 1.00 84.62 83 ASP A N 1
ATOM 615 C CA . ASP A 1 83 ? -1.969 -7.226 5.171 1.00 84.62 83 ASP A CA 1
ATOM 616 C C . ASP A 1 83 ? -1.845 -5.726 5.480 1.00 84.62 83 ASP A C 1
ATOM 618 O O . ASP A 1 83 ? -2.698 -5.145 6.146 1.00 84.62 83 ASP A O 1
ATOM 622 N N . ILE A 1 84 ? -0.765 -5.090 5.009 1.00 85.44 84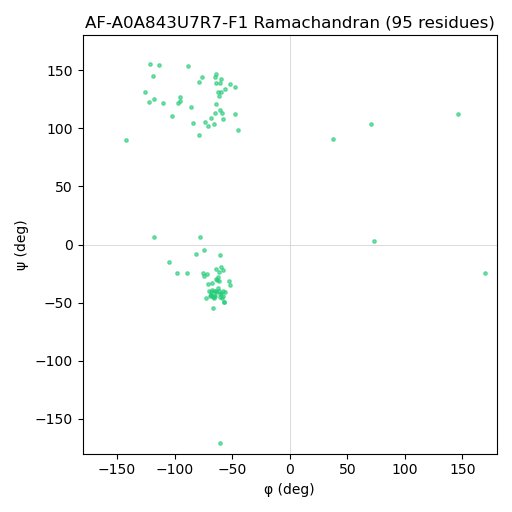 ILE A N 1
ATOM 623 C CA . ILE A 1 84 ? -0.520 -3.658 5.202 1.00 85.44 84 ILE A CA 1
ATOM 624 C C . ILE A 1 84 ? -1.554 -2.836 4.440 1.00 85.44 84 ILE A C 1
ATOM 626 O O . ILE A 1 84 ? -2.219 -2.002 5.046 1.00 85.44 84 ILE A O 1
ATOM 630 N N . PHE A 1 85 ? -1.705 -3.069 3.136 1.00 85.12 85 PHE A N 1
ATOM 631 C CA . PHE A 1 85 ? -2.663 -2.319 2.324 1.00 85.12 85 PHE A CA 1
ATOM 632 C C . PHE A 1 85 ? -4.106 -2.635 2.706 1.00 85.12 85 PHE A C 1
ATOM 634 O O . PHE A 1 85 ? -4.909 -1.714 2.787 1.00 85.12 85 PHE A O 1
ATOM 641 N N . THR A 1 86 ? -4.421 -3.899 2.998 1.00 86.00 86 THR A N 1
ATOM 642 C CA . THR A 1 86 ? -5.769 -4.291 3.431 1.00 86.00 86 THR A CA 1
ATOM 643 C C . THR A 1 86 ? -6.178 -3.553 4.707 1.00 86.00 86 THR A C 1
ATOM 645 O O . THR A 1 86 ? -7.273 -3.002 4.775 1.00 86.00 86 THR A O 1
ATOM 648 N N . GLU A 1 87 ? -5.293 -3.481 5.707 1.00 86.94 87 GLU A N 1
ATOM 649 C CA . GLU A 1 87 ? -5.603 -2.773 6.951 1.00 86.94 87 GLU A CA 1
ATOM 650 C C . GLU A 1 87 ? -5.717 -1.258 6.742 1.00 86.94 87 GLU A C 1
ATOM 652 O O . GLU A 1 87 ? -6.629 -0.634 7.279 1.00 86.94 87 GLU A O 1
ATOM 657 N N . LEU A 1 88 ? -4.826 -0.669 5.937 1.00 86.00 88 LEU A N 1
ATOM 658 C CA . LEU A 1 88 ? -4.880 0.757 5.609 1.00 86.00 88 LEU A CA 1
ATOM 659 C C . LEU A 1 88 ? -6.185 1.133 4.897 1.00 86.00 88 LEU A C 1
ATOM 661 O O . LEU A 1 88 ? -6.781 2.153 5.228 1.00 86.00 88 LEU A O 1
ATOM 665 N N . LEU A 1 89 ? -6.633 0.311 3.945 1.00 84.44 89 LEU A N 1
ATOM 666 C CA . LEU A 1 89 ? -7.869 0.545 3.201 1.00 84.44 89 LEU A CA 1
ATOM 667 C C . LEU A 1 89 ? -9.104 0.388 4.090 1.00 84.44 89 LEU A C 1
ATOM 669 O O . LEU A 1 89 ? -9.963 1.266 4.077 1.00 84.44 89 LEU A O 1
ATOM 673 N N . ARG A 1 90 ? -9.147 -0.652 4.931 1.00 84.31 90 ARG A N 1
ATOM 674 C CA . ARG A 1 90 ? -10.238 -0.858 5.895 1.00 84.31 90 ARG A CA 1
ATOM 675 C C . ARG A 1 90 ? -10.425 0.342 6.825 1.00 84.31 90 ARG A C 1
ATOM 677 O O . ARG A 1 90 ? -11.545 0.738 7.103 1.00 84.31 90 ARG A O 1
ATOM 684 N N . MET A 1 91 ? -9.330 0.935 7.292 1.00 79.38 91 MET A N 1
ATOM 685 C CA . MET A 1 91 ? -9.405 2.142 8.121 1.00 79.38 91 MET A CA 1
ATOM 686 C C . MET A 1 91 ? -9.743 3.397 7.322 1.00 79.38 91 MET A C 1
ATOM 688 O O . MET A 1 91 ? -10.256 4.357 7.887 1.00 79.38 91 MET A O 1
ATOM 692 N N . SER A 1 92 ? -9.405 3.435 6.030 1.00 76.06 92 SER A N 1
ATOM 693 C CA . SER A 1 92 ? -9.743 4.577 5.184 1.00 76.06 92 SER A CA 1
ATOM 694 C C . SER A 1 92 ? -11.249 4.686 4.959 1.00 76.06 92 SER A C 1
ATOM 696 O O . SER A 1 92 ? -11.749 5.802 4.931 1.00 76.06 92 SER A O 1
ATOM 698 N N . GLU A 1 93 ? -11.970 3.562 4.891 1.00 74.25 93 GLU A N 1
ATOM 699 C CA . GLU A 1 93 ? -13.439 3.562 4.857 1.00 74.25 93 GLU A CA 1
ATOM 700 C C . GLU A 1 93 ? -13.989 4.291 6.094 1.00 74.25 93 GLU A C 1
ATOM 702 O O . GLU A 1 93 ? -14.680 5.287 5.958 1.00 74.25 93 GLU A O 1
ATOM 707 N N . GLU A 1 94 ? -13.513 3.963 7.299 1.00 67.12 94 GLU A N 1
ATOM 708 C CA . GLU A 1 94 ? -13.969 4.610 8.544 1.00 67.12 94 GLU A CA 1
ATOM 709 C C . GLU A 1 94 ? -13.650 6.119 8.658 1.00 67.12 94 GLU A C 1
ATOM 711 O O . GLU A 1 94 ? -14.252 6.814 9.478 1.00 67.12 94 GLU A O 1
ATOM 716 N N . VAL A 1 95 ? -12.671 6.630 7.901 1.00 64.75 95 VAL A N 1
ATOM 717 C CA . VAL A 1 95 ? -12.238 8.045 7.939 1.00 64.75 95 VAL A CA 1
ATOM 718 C C . VAL A 1 95 ? -12.861 8.873 6.812 1.00 64.75 95 VAL A C 1
ATOM 720 O O . VAL A 1 95 ? -12.956 10.096 6.939 1.00 64.75 95 VAL A O 1
ATOM 723 N N . PHE A 1 96 ? -13.251 8.227 5.716 1.00 61.09 96 PHE A N 1
ATOM 724 C CA . PHE A 1 96 ? -13.776 8.878 4.518 1.00 61.09 96 PHE A CA 1
ATOM 725 C C . PHE A 1 96 ? -15.228 8.481 4.180 1.00 61.09 96 PHE A C 1
ATOM 727 O O . PHE A 1 96 ? -15.716 8.918 3.135 1.00 61.09 96 PHE A O 1
ATOM 734 N N . ASP A 1 97 ? -15.903 7.711 5.042 1.00 50.41 97 ASP A N 1
ATOM 735 C CA . ASP A 1 97 ? -17.368 7.524 5.068 1.00 50.41 97 ASP A CA 1
ATOM 736 C C . ASP A 1 97 ? -18.131 8.759 5.594 1.00 50.41 97 ASP A C 1
ATOM 738 O O . ASP A 1 97 ? -17.642 9.447 6.524 1.00 50.41 97 ASP A O 1
#

Solvent-accessible surface area (backbone atoms only — not comparable to full-atom values): 6373 Å² total; per-residue (Å²): 139,84,83,82,80,77,80,76,73,80,76,77,78,81,75,84,79,71,84,48,71,69,58,51,55,50,52,52,53,52,50,53,49,56,52,52,54,51,47,56,57,48,53,71,61,46,82,78,61,82,88,78,75,86,71,69,75,88,85,56,65,68,45,75,47,78,45,97,86,75,48,73,47,82,41,55,48,68,49,56,78,32,73,66,46,43,53,54,51,60,45,45,49,77,71,73,108

Secondary structure (DSSP, 8-state):
--------PPPPPPPP-PPPHHHHHHHHHHHHHHHHHHHHHHHHHHTT---S-----TTS-EEEEEPTTS-EEEEEGGGTTSHHHHHHHHHHHHHH-

Nearest PDB structures (foldseek):
  6skl-assembly1_X  TM=3.231E-01  e=7.598E-01  Saccharomyces cerevisiae S288C
  8a3t-assembly1_T  TM=3.200E-01  e=2.486E+00  Saccharomyces cerevisiae
  4fxw-assembly1_B  TM=2.931E-01  e=7.133E+00  Homo sapiens

Mean predicted aligned error: 15.48 Å